Protein AF-A0A2U9IWL7-F1 (afdb_monomer)

Sequence (84 aa):
MGGVSVVVWRVVLGGVSVVVWRVVLGGVSVVVWRVVLGGVSVVVWRVVLGGVSVVVWRVVLGGVSIVRVISMMVISVVGSIIVS

Radius of gyration: 17.12 Å; Cα contacts (8 Å, |Δi|>4): 178; chains: 1; bounding box: 34×29×58 Å

Foldseek 3Di:
DWDKDKDWDWDDDDQKIWIWIWIDTDQKIKIWIWIGHDQKIKIWMWITHPQKIWIKIWIGHPNDIDIDTPDIDRRDPPDPPPPD

pLDDT: mean 79.81, std 12.88, range [42.66, 91.56]

Solvent-accessible surface area (backbone atoms only — not comparable to full-atom values): 4732 Å² total; per-residue (Å²): 134,77,64,75,48,78,49,80,48,76,51,75,56,96,72,32,40,39,38,39,40,39,40,38,45,85,72,31,40,39,38,39,40,35,41,34,45,90,69,34,38,40,37,37,41,35,43,32,48,87,45,34,38,39,34,34,40,34,42,33,48,88,90,46,74,49,78,42,79,75,46,76,46,80,53,73,80,75,74,86,79,71,87,127

Organism: NCBI:txid1293036

Secondary structure (DSSP, 8-state):
----EEEEEEEEETTEEEEEEEEEETTEEEEEEEEEETTEEEEEEEEEETTEEEEEEEEEETTEEEEEEEEEEE----------

Structure (mmCIF, N/CA/C/O backbone):
data_AF-A0A2U9IWL7-F1
#
_entry.id   AF-A0A2U9IWL7-F1
#
loop_
_atom_site.group_PDB
_atom_site.id
_atom_site.type_symbol
_atom_site.label_atom_id
_atom_site.label_alt_id
_atom_site.label_comp_id
_atom_site.label_asym_id
_atom_site.label_entity_id
_atom_site.label_seq_id
_atom_site.pdbx_PDB_ins_code
_atom_site.Cartn_x
_atom_site.Cartn_y
_atom_site.Cartn_z
_atom_site.occupancy
_atom_site.B_iso_or_equiv
_atom_site.auth_seq_id
_atom_site.auth_comp_id
_atom_site.auth_asym_id
_atom_site.auth_atom_id
_atom_site.pdbx_PDB_model_num
ATOM 1 N N . MET A 1 1 ? 7.551 12.057 -23.263 1.00 44.19 1 MET A N 1
ATOM 2 C CA . MET A 1 1 ? 6.594 12.631 -22.291 1.00 44.19 1 MET A CA 1
ATOM 3 C C . MET A 1 1 ? 6.105 11.501 -21.392 1.00 44.19 1 MET A C 1
ATOM 5 O O . MET A 1 1 ? 5.194 10.778 -21.771 1.00 44.19 1 MET A O 1
ATOM 9 N N . GLY A 1 2 ? 6.779 11.252 -20.268 1.00 60.41 2 GLY A N 1
ATOM 10 C CA . GLY A 1 2 ? 6.324 10.244 -19.308 1.00 60.41 2 GLY A CA 1
ATOM 11 C C . GLY A 1 2 ? 5.201 10.835 -18.467 1.00 60.41 2 GLY A C 1
ATOM 12 O O . GLY A 1 2 ? 5.475 11.616 -17.563 1.00 60.41 2 GLY A O 1
ATOM 13 N N . GLY A 1 3 ? 3.949 10.530 -18.803 1.00 69.75 3 GLY A N 1
ATOM 14 C CA . GLY A 1 3 ? 2.803 10.973 -18.011 1.00 69.75 3 GLY A CA 1
ATOM 15 C C . GLY A 1 3 ? 2.782 10.287 -16.645 1.00 69.75 3 GLY A C 1
ATOM 16 O O . GLY A 1 3 ? 3.090 9.098 -16.543 1.00 69.75 3 GLY A O 1
ATOM 17 N N . VAL A 1 4 ? 2.416 11.034 -15.603 1.00 81.38 4 VAL A N 1
ATOM 18 C CA . VAL A 1 4 ? 2.116 10.472 -14.282 1.00 81.38 4 VAL A CA 1
ATOM 19 C C . VAL A 1 4 ? 0.611 10.259 -14.206 1.00 81.38 4 VAL A C 1
ATOM 21 O O . VAL A 1 4 ? -0.150 11.198 -14.428 1.00 81.38 4 VAL A O 1
ATOM 24 N N . SER A 1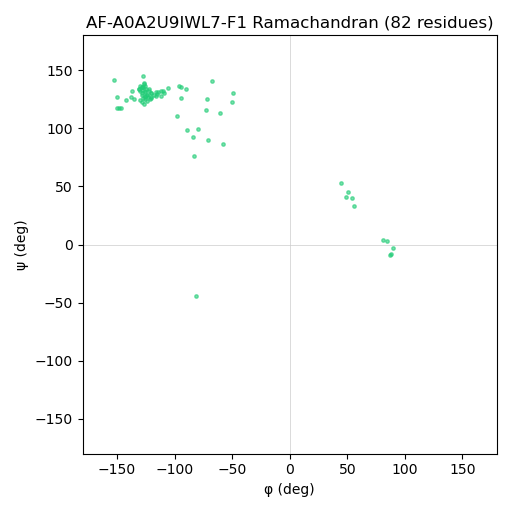 5 ? 0.173 9.044 -13.880 1.00 84.88 5 SER A N 1
ATOM 25 C CA . SER A 1 5 ? -1.231 8.779 -13.556 1.00 84.88 5 SER A CA 1
ATOM 26 C C . SER A 1 5 ? -1.355 8.437 -12.081 1.00 84.88 5 SER A C 1
ATOM 28 O O . SER A 1 5 ? -0.644 7.560 -11.585 1.00 84.88 5 SER A O 1
ATOM 30 N N . VAL A 1 6 ? -2.254 9.141 -11.393 1.00 86.12 6 VAL A N 1
ATOM 31 C CA . VAL A 1 6 ? -2.536 8.966 -9.969 1.00 86.12 6 VAL A CA 1
ATOM 32 C C . VAL A 1 6 ? -4.028 8.724 -9.796 1.00 86.12 6 VAL A C 1
ATOM 34 O O . VAL A 1 6 ? -4.844 9.519 -10.254 1.00 86.12 6 VAL A O 1
ATOM 37 N N . VAL A 1 7 ? -4.386 7.644 -9.105 1.00 87.75 7 VAL A N 1
ATOM 38 C CA . VAL A 1 7 ? -5.774 7.336 -8.745 1.00 87.75 7 VAL A CA 1
ATOM 39 C C . VAL A 1 7 ? -5.861 7.119 -7.242 1.00 87.75 7 VAL A C 1
ATOM 41 O O . VAL A 1 7 ? -5.109 6.318 -6.684 1.00 87.75 7 VAL A O 1
ATOM 44 N N . VAL A 1 8 ? -6.791 7.823 -6.594 1.00 88.31 8 VAL A N 1
ATOM 45 C CA . VAL A 1 8 ? -7.038 7.741 -5.149 1.00 88.31 8 VAL A CA 1
ATOM 46 C C . VAL A 1 8 ? -8.499 7.393 -4.919 1.00 88.31 8 VAL A C 1
ATOM 48 O O . VAL A 1 8 ? -9.380 8.079 -5.426 1.00 88.31 8 VAL A O 1
ATOM 51 N N . TRP A 1 9 ? -8.749 6.371 -4.110 1.00 88.62 9 TRP A N 1
ATOM 52 C CA . TRP A 1 9 ? -10.079 6.042 -3.611 1.00 88.62 9 TRP A CA 1
ATOM 53 C C . TRP A 1 9 ? -10.052 5.951 -2.097 1.00 88.62 9 TRP A C 1
ATOM 55 O O . TRP A 1 9 ? -9.124 5.392 -1.512 1.00 88.62 9 TRP A O 1
ATOM 65 N N . ARG A 1 10 ? -11.085 6.492 -1.455 1.00 88.62 10 ARG A N 1
ATOM 66 C CA . ARG A 1 10 ? -11.264 6.415 -0.009 1.00 88.62 10 ARG A CA 1
ATOM 67 C C . ARG A 1 10 ? -12.714 6.098 0.310 1.00 88.62 10 ARG A C 1
ATOM 69 O O . ARG A 1 10 ? -13.612 6.750 -0.206 1.00 88.62 10 ARG A O 1
ATOM 76 N N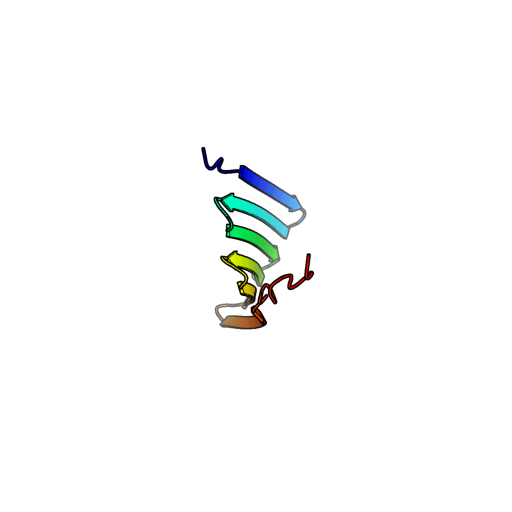 . VAL A 1 11 ? -12.919 5.128 1.192 1.00 87.81 11 VAL A N 1
ATOM 77 C CA . VAL A 1 11 ? -14.231 4.753 1.725 1.00 87.81 11 VAL A CA 1
ATOM 78 C C . VAL A 1 11 ? -14.136 4.727 3.243 1.00 87.81 11 VAL A C 1
ATOM 80 O O . VAL A 1 11 ? -13.164 4.210 3.794 1.00 87.81 11 VAL A O 1
ATOM 83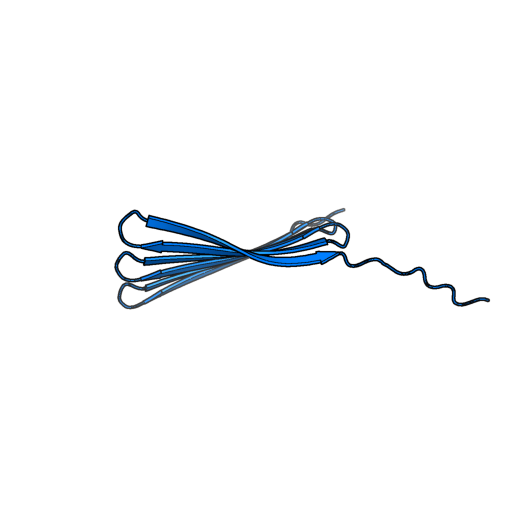 N N . VAL A 1 12 ? -15.132 5.291 3.921 1.00 84.94 12 VAL A N 1
ATOM 84 C CA . VAL A 1 12 ? -15.243 5.263 5.382 1.00 84.94 12 VAL A CA 1
ATOM 85 C C . VAL A 1 12 ? -16.649 4.802 5.738 1.00 84.94 12 VAL A C 1
ATOM 87 O O . VAL A 1 12 ? -17.619 5.395 5.273 1.00 84.94 12 VAL A O 1
ATOM 90 N N . LEU A 1 13 ? -16.765 3.741 6.534 1.00 79.94 13 LEU A N 1
ATOM 91 C CA . LEU A 1 13 ? -18.053 3.185 6.943 1.00 79.94 13 LEU A CA 1
ATOM 92 C C . LEU A 1 13 ? -17.930 2.534 8.322 1.00 79.94 13 LEU A C 1
ATOM 94 O O . LEU A 1 13 ? -17.050 1.705 8.524 1.00 79.94 13 LEU A O 1
ATOM 98 N N . GLY A 1 14 ? -18.789 2.915 9.274 1.00 69.62 14 GLY A N 1
ATOM 99 C CA . GLY A 1 14 ? -18.935 2.219 10.563 1.00 69.62 14 GLY A CA 1
ATOM 100 C C . GLY A 1 14 ? -17.632 1.951 11.334 1.00 69.62 14 GLY A C 1
ATOM 101 O O . GLY A 1 14 ? -17.422 0.837 11.797 1.00 69.62 14 GLY A O 1
ATOM 102 N N . GLY A 1 15 ? -16.727 2.934 11.434 1.00 77.25 15 GLY A N 1
ATOM 103 C CA . GLY A 1 15 ? -15.436 2.769 12.127 1.00 77.25 15 GLY A CA 1
ATOM 104 C C . GLY A 1 15 ? -14.337 2.083 11.302 1.00 77.25 15 GLY A C 1
ATOM 105 O O . GLY A 1 15 ? -13.234 1.865 11.808 1.00 77.25 15 GLY A O 1
ATOM 106 N N . VAL A 1 16 ? -14.616 1.785 10.031 1.00 82.56 16 VAL A N 1
ATOM 107 C CA . VAL A 1 16 ? -13.668 1.246 9.053 1.00 82.56 16 VAL A CA 1
ATOM 108 C C . VAL A 1 16 ? -13.274 2.335 8.061 1.00 82.56 16 VAL A C 1
ATOM 110 O O . VAL A 1 16 ? -14.136 3.037 7.537 1.00 82.56 16 VAL A O 1
ATOM 113 N N . SER A 1 17 ? -11.983 2.466 7.758 1.00 86.94 17 SER A N 1
ATOM 114 C CA . SER A 1 17 ? -11.481 3.332 6.684 1.00 86.94 17 SER A CA 1
ATOM 115 C C . SER A 1 17 ? -10.635 2.525 5.710 1.00 86.94 17 SER A C 1
ATOM 117 O O . SER A 1 17 ? -9.614 1.965 6.100 1.00 86.94 17 SER A O 1
ATOM 119 N N . VAL A 1 18 ? -11.001 2.544 4.432 1.00 86.81 18 VAL A N 1
ATOM 120 C CA . VAL A 1 18 ? -10.234 1.950 3.334 1.00 86.81 18 VAL A CA 1
ATOM 121 C C . VAL A 1 18 ? -9.685 3.055 2.440 1.00 86.81 18 VAL A C 1
ATOM 123 O O . VAL A 1 18 ? -10.414 3.967 2.055 1.00 86.81 18 VAL A O 1
ATOM 126 N N . VAL A 1 19 ? -8.400 2.986 2.107 1.00 88.88 19 VAL A N 1
ATOM 127 C CA . VAL A 1 19 ? -7.742 3.875 1.144 1.00 88.88 19 VAL A CA 1
ATOM 128 C C . VAL A 1 19 ? -7.014 3.028 0.119 1.00 88.88 19 VAL A C 1
ATOM 130 O O . VAL A 1 19 ? -6.234 2.147 0.476 1.00 88.88 19 VAL A O 1
ATOM 133 N N . VAL A 1 20 ? -7.239 3.331 -1.150 1.00 87.94 20 VAL A N 1
ATOM 134 C CA . VAL A 1 20 ? -6.538 2.727 -2.275 1.00 87.94 20 VAL A CA 1
ATOM 135 C C . VAL A 1 20 ? -5.844 3.825 -3.046 1.00 87.94 20 VAL A C 1
ATOM 137 O O . VAL A 1 20 ? -6.455 4.833 -3.396 1.00 87.94 20 VAL A O 1
ATOM 140 N N . TRP A 1 21 ? -4.569 3.617 -3.330 1.00 87.31 21 TRP A N 1
ATOM 141 C CA . TRP A 1 21 ? -3.784 4.524 -4.138 1.00 87.31 21 TRP A CA 1
ATOM 142 C C . TRP A 1 21 ? -3.038 3.756 -5.211 1.00 87.31 21 TRP A C 1
ATOM 144 O O . TRP A 1 21 ? -2.434 2.723 -4.925 1.00 8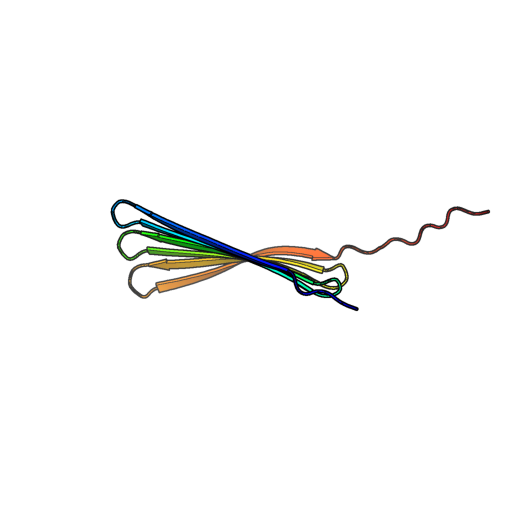7.31 21 TRP A O 1
ATOM 154 N N . ARG A 1 22 ? -3.074 4.250 -6.445 1.00 86.88 22 ARG A N 1
ATOM 155 C CA . ARG A 1 22 ? -2.280 3.717 -7.549 1.00 86.88 22 ARG A CA 1
ATOM 156 C C . ARG A 1 22 ? -1.520 4.851 -8.217 1.00 86.88 22 ARG A C 1
ATOM 158 O O . ARG A 1 22 ? -2.120 5.868 -8.555 1.00 86.88 22 ARG A O 1
ATOM 165 N N . VAL A 1 23 ? -0.233 4.623 -8.459 1.00 85.56 23 VAL A N 1
ATOM 166 C CA . VAL A 1 23 ? 0.624 5.500 -9.258 1.00 85.56 23 VAL A CA 1
ATOM 167 C C . VAL A 1 23 ? 1.327 4.717 -10.337 1.00 85.56 23 VAL A C 1
ATOM 169 O O . VAL A 1 23 ? 1.869 3.645 -10.074 1.00 85.56 23 VAL A O 1
ATOM 172 N N . VAL A 1 24 ? 1.333 5.279 -11.541 1.00 83.25 24 VAL A N 1
ATOM 173 C CA . VAL A 1 24 ? 2.083 4.758 -12.681 1.00 83.25 24 VAL A CA 1
ATOM 174 C C . VAL A 1 24 ? 2.968 5.867 -13.240 1.00 83.25 24 VAL A C 1
ATOM 176 O O . VAL A 1 24 ? 2.478 6.951 -13.558 1.00 83.25 24 VAL A O 1
ATOM 179 N N . LEU A 1 25 ? 4.268 5.587 -13.344 1.00 81.56 25 LEU A N 1
ATOM 180 C CA . LEU A 1 25 ? 5.287 6.497 -13.860 1.00 81.56 25 LEU A CA 1
ATOM 181 C C . LEU A 1 25 ? 6.370 5.699 -14.590 1.00 81.56 25 LEU A C 1
ATOM 183 O O . L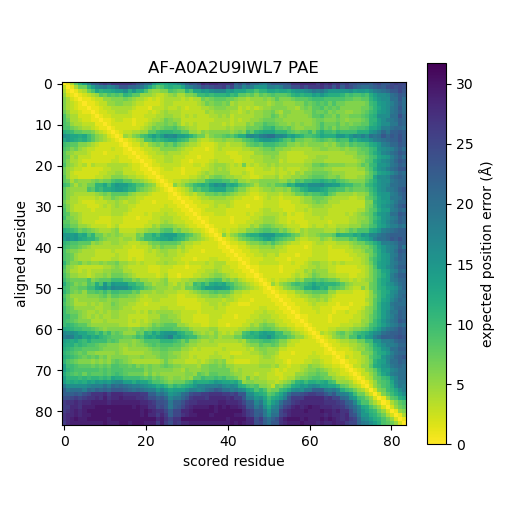EU A 1 25 ? 7.054 4.913 -13.952 1.00 81.56 25 LEU A O 1
ATOM 187 N N . GLY A 1 26 ? 6.555 5.915 -15.896 1.00 68.44 26 GLY A N 1
ATOM 188 C CA . GLY A 1 26 ?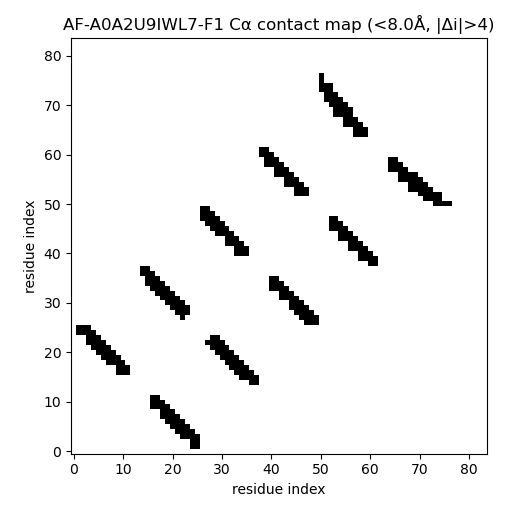 7.770 5.501 -16.621 1.00 68.44 26 GLY A CA 1
ATOM 189 C C . GLY A 1 26 ? 8.295 4.087 -16.315 1.00 68.44 26 GLY A C 1
ATOM 190 O O . GLY A 1 26 ? 9.454 3.942 -15.946 1.00 68.44 26 GLY A O 1
ATOM 191 N N . GLY A 1 27 ? 7.449 3.054 -16.424 1.00 72.44 27 GLY A N 1
ATOM 192 C CA . GLY A 1 27 ? 7.833 1.658 -16.139 1.00 72.44 27 GLY A CA 1
ATOM 193 C C . GLY A 1 27 ? 7.753 1.245 -14.662 1.00 72.44 27 GLY A C 1
ATOM 194 O O . GLY A 1 27 ? 8.079 0.108 -14.319 1.00 72.44 27 GLY A O 1
ATOM 195 N N . VAL A 1 28 ? 7.285 2.146 -13.798 1.00 78.69 28 VAL A N 1
ATOM 196 C CA . VAL A 1 28 ? 7.014 1.913 -12.379 1.00 78.69 28 VAL A CA 1
ATOM 197 C C . VAL A 1 28 ? 5.511 1.927 -12.128 1.00 78.69 28 VAL A C 1
ATOM 199 O O . VAL A 1 28 ? 4.812 2.844 -12.558 1.00 78.69 28 VAL A O 1
ATOM 202 N N . SER A 1 29 ? 5.007 0.933 -11.400 1.00 84.38 29 SER A N 1
ATOM 203 C CA . SER A 1 29 ? 3.627 0.889 -10.908 1.00 84.38 29 SER A CA 1
ATOM 204 C C . SER A 1 29 ? 3.619 0.610 -9.412 1.00 84.38 29 SER A C 1
ATOM 206 O O . SER A 1 29 ? 4.089 -0.436 -8.969 1.00 84.38 29 SER A O 1
ATOM 208 N N . VAL A 1 30 ? 3.012 1.503 -8.639 1.00 85.94 30 VAL A N 1
ATOM 209 C CA . VAL A 1 30 ? 2.812 1.351 -7.198 1.00 85.94 30 VAL A CA 1
ATOM 210 C C . VAL A 1 30 ? 1.323 1.273 -6.909 1.00 85.94 30 VAL A C 1
ATOM 212 O O . VAL A 1 30 ? 0.550 2.101 -7.383 1.00 85.94 30 VAL A O 1
ATOM 215 N N . VAL A 1 31 ? 0.913 0.286 -6.120 1.00 88.00 31 VAL A N 1
ATOM 216 C CA . VAL A 1 31 ? -0.453 0.160 -5.607 1.00 88.00 31 VAL A CA 1
ATOM 217 C C . VAL A 1 31 ? -0.383 -0.001 -4.100 1.00 88.00 31 VAL A C 1
ATOM 219 O O . VAL A 1 31 ? 0.284 -0.907 -3.613 1.00 88.00 31 VAL A O 1
ATOM 222 N N . VAL A 1 32 ? -1.094 0.846 -3.367 1.00 88.31 32 VAL A N 1
ATOM 223 C CA . VAL A 1 32 ? -1.200 0.800 -1.910 1.00 88.31 32 VAL A CA 1
ATOM 224 C C . VAL A 1 32 ? -2.661 0.625 -1.533 1.00 88.31 32 VAL A C 1
ATOM 226 O O . VAL A 1 32 ? -3.517 1.364 -2.004 1.00 88.31 32 VAL A O 1
ATOM 229 N N . TRP A 1 33 ? -2.934 -0.338 -0.666 1.00 88.62 33 TRP A N 1
ATOM 230 C CA . TRP A 1 33 ? -4.215 -0.540 -0.007 1.00 88.62 33 TRP A CA 1
ATOM 231 C C . TRP A 1 33 ? -4.006 -0.397 1.486 1.00 88.62 33 TRP A C 1
ATOM 233 O O . TRP A 1 33 ? -3.132 -1.043 2.055 1.00 88.62 33 TRP A O 1
ATOM 243 N N . ARG A 1 34 ? -4.807 0.435 2.133 1.00 88.38 34 ARG A N 1
ATOM 244 C CA . ARG A 1 34 ? -4.823 0.591 3.582 1.00 88.38 34 ARG A CA 1
ATOM 245 C C . ARG A 1 34 ? -6.233 0.351 4.084 1.00 88.38 34 ARG A C 1
ATOM 247 O O . ARG A 1 34 ? -7.167 0.924 3.541 1.00 88.38 34 ARG A O 1
ATOM 254 N N . VAL A 1 35 ? -6.365 -0.438 5.139 1.00 87.56 35 VAL A N 1
ATOM 255 C CA . VAL A 1 35 ? -7.611 -0.663 5.870 1.00 87.56 35 VAL A CA 1
ATOM 256 C C . VAL A 1 35 ? -7.351 -0.365 7.338 1.00 87.56 35 VAL A C 1
ATOM 258 O O . VAL A 1 35 ? -6.367 -0.838 7.895 1.00 87.56 35 VAL A O 1
ATOM 261 N N . VAL A 1 36 ? -8.215 0.419 7.969 1.00 86.44 36 VAL A N 1
ATOM 262 C CA . VAL A 1 36 ? -8.155 0.728 9.400 1.00 86.44 36 VAL A CA 1
ATOM 263 C C . VAL A 1 36 ? -9.482 0.334 10.023 1.00 86.44 36 VAL A C 1
ATOM 265 O O . VAL A 1 36 ? -10.516 0.736 9.499 1.00 86.44 36 VAL A O 1
ATOM 268 N N . LEU A 1 37 ? -9.456 -0.440 11.106 1.00 85.12 37 LEU A N 1
ATOM 269 C CA . LEU A 1 37 ? -10.642 -0.919 11.815 1.00 85.12 37 LEU A CA 1
ATOM 270 C C . LEU A 1 37 ? -10.328 -1.055 13.307 1.00 85.12 37 LEU A C 1
ATOM 272 O O . LEU A 1 37 ? -9.463 -1.844 13.672 1.00 85.12 37 LEU A O 1
ATOM 276 N N . GLY A 1 38 ? -11.009 -0.287 14.164 1.00 74.12 38 GLY A N 1
ATOM 277 C CA . GLY A 1 38 ? -11.008 -0.504 15.621 1.00 74.12 38 GLY A CA 1
ATOM 278 C C . GLY A 1 38 ? -9.628 -0.680 16.281 1.00 74.12 38 GLY A C 1
ATOM 279 O O . GLY A 1 38 ? -9.466 -1.561 17.115 1.00 74.12 38 GLY A O 1
ATOM 280 N N . GLY A 1 39 ? -8.619 0.108 15.884 1.00 75.69 39 GLY A N 1
ATOM 281 C CA . GLY A 1 39 ? -7.250 0.013 16.424 1.00 75.69 39 GLY A CA 1
ATOM 282 C C . GLY A 1 39 ? -6.308 -0.945 15.678 1.00 75.69 39 GLY A C 1
ATOM 283 O O . GLY A 1 39 ? -5.119 -1.001 15.994 1.00 75.69 39 GLY A O 1
ATOM 284 N N . VAL A 1 40 ? -6.807 -1.646 14.656 1.00 82.12 40 VAL A N 1
ATOM 285 C CA . VAL A 1 40 ? -6.012 -2.385 13.667 1.00 82.12 40 VAL A CA 1
ATOM 286 C C . VAL A 1 40 ? -5.803 -1.519 12.428 1.00 82.12 40 VAL A C 1
ATOM 288 O O . VAL A 1 40 ? -6.741 -0.905 11.921 1.00 82.12 40 VAL A O 1
ATOM 291 N N . SER A 1 41 ? -4.586 -1.508 11.894 1.00 87.06 41 SER A N 1
ATOM 292 C CA . SER A 1 41 ? -4.261 -0.930 10.589 1.00 87.06 41 SER A CA 1
ATOM 293 C C . SER A 1 41 ? -3.538 -1.963 9.739 1.00 87.06 41 SER A C 1
ATOM 295 O O . SER A 1 41 ? -2.478 -2.456 10.116 1.00 87.06 41 SER A O 1
ATOM 297 N N . VAL A 1 42 ? -4.102 -2.285 8.582 1.00 86.75 42 VAL A N 1
ATOM 298 C CA . VAL A 1 42 ? -3.522 -3.178 7.582 1.00 86.75 42 VAL A CA 1
ATOM 299 C C . VAL A 1 42 ? -3.101 -2.342 6.387 1.00 86.75 42 VAL A C 1
ATOM 301 O O . VAL A 1 42 ? -3.887 -1.547 5.875 1.00 86.75 42 VAL A O 1
ATOM 304 N N . VAL A 1 4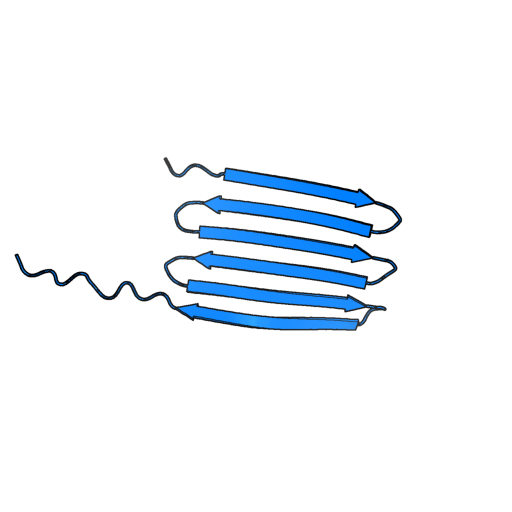3 ? -1.872 -2.522 5.918 1.00 89.44 43 VAL A N 1
ATOM 305 C CA . VAL A 1 43 ? -1.375 -1.899 4.695 1.00 89.44 43 VAL A CA 1
ATOM 306 C C . VAL A 1 43 ? -0.773 -2.959 3.793 1.00 89.44 43 VAL A C 1
ATOM 308 O O . VAL A 1 43 ? 0.090 -3.727 4.204 1.00 89.44 43 VAL A O 1
ATOM 311 N N . VAL A 1 44 ? -1.205 -2.974 2.542 1.00 87.94 44 VAL A N 1
ATOM 312 C CA . VAL A 1 44 ? -0.634 -3.794 1.481 1.00 87.94 44 VAL A CA 1
ATOM 313 C C . VAL A 1 44 ? -0.069 -2.852 0.445 1.00 87.94 44 VAL A C 1
ATOM 315 O O . VAL A 1 44 ? -0.778 -1.967 -0.029 1.00 87.94 44 VAL A O 1
ATOM 318 N N . TRP A 1 45 ? 1.187 -3.032 0.067 1.00 88.19 45 TRP A N 1
ATOM 319 C CA . TRP A 1 45 ? 1.753 -2.307 -1.059 1.00 88.19 45 TRP A CA 1
ATOM 320 C C . TRP A 1 45 ? 2.406 -3.258 -2.048 1.00 88.19 45 TRP A C 1
ATOM 322 O O . TRP A 1 45 ? 3.114 -4.199 -1.685 1.00 88.19 45 TRP A O 1
ATOM 332 N N . ARG A 1 46 ? 2.131 -3.000 -3.323 1.00 86.19 46 ARG A N 1
ATOM 333 C CA . ARG A 1 46 ? 2.739 -3.659 -4.467 1.00 86.19 46 ARG A CA 1
ATOM 334 C C . ARG A 1 46 ? 3.538 -2.626 -5.242 1.00 86.19 46 ARG A C 1
ATOM 336 O O . ARG A 1 46 ? 2.997 -1.578 -5.588 1.00 86.19 46 ARG A O 1
ATOM 343 N N . VAL A 1 47 ? 4.786 -2.946 -5.543 1.00 85.81 47 VAL A N 1
ATOM 344 C CA . VAL A 1 47 ? 5.666 -2.134 -6.386 1.00 85.81 47 VAL A CA 1
ATOM 345 C C . VAL A 1 47 ? 6.121 -2.989 -7.556 1.00 85.81 47 VAL A C 1
ATOM 347 O O . VAL A 1 47 ? 6.531 -4.130 -7.361 1.00 85.81 47 VAL A O 1
ATOM 350 N N . VAL A 1 48 ? 6.027 -2.448 -8.764 1.00 83.62 48 VAL A N 1
ATOM 351 C CA . VAL A 1 48 ? 6.581 -3.031 -9.986 1.00 83.62 48 VAL A CA 1
ATOM 352 C C . VAL A 1 48 ? 7.547 -2.017 -10.573 1.00 83.62 48 VAL A C 1
ATOM 354 O O . VAL A 1 48 ? 7.150 -0.871 -10.760 1.00 83.62 48 VAL A O 1
ATOM 357 N N . LEU A 1 49 ? 8.794 -2.410 -10.825 1.00 82.62 49 LEU A N 1
ATOM 358 C CA . LEU A 1 49 ? 9.850 -1.523 -11.307 1.00 82.62 49 LEU A CA 1
ATOM 359 C C . LEU A 1 49 ? 10.838 -2.321 -12.161 1.00 82.62 49 LEU A C 1
ATOM 361 O O . LEU A 1 49 ? 11.461 -3.251 -11.658 1.00 82.62 49 LEU A O 1
ATOM 365 N N . GLY A 1 50 ? 10.964 -1.981 -13.448 1.00 73.38 50 GLY A N 1
ATOM 366 C CA . GLY A 1 50 ? 12.022 -2.526 -14.315 1.00 73.38 50 GLY A CA 1
ATOM 367 C C . GLY A 1 50 ? 12.095 -4.058 -14.364 1.00 73.38 50 GLY A C 1
ATOM 368 O O . GLY A 1 50 ? 13.181 -4.619 -14.314 1.00 73.38 50 GLY A O 1
ATOM 369 N N . GLY A 1 51 ? 10.944 -4.737 -14.391 1.00 73.31 51 GLY A N 1
ATOM 370 C CA . GLY A 1 51 ? 10.867 -6.202 -14.373 1.00 73.31 51 GLY A CA 1
ATOM 371 C C . GLY A 1 51 ? 10.838 -6.820 -12.973 1.00 73.31 51 GLY A C 1
ATOM 372 O O . GLY A 1 51 ? 10.543 -7.994 -12.836 1.00 73.31 51 GLY A O 1
ATOM 373 N N . VAL A 1 52 ? 11.042 -6.076 -11.892 1.00 77.69 52 VAL A N 1
ATOM 374 C CA . VAL A 1 52 ? 10.869 -6.61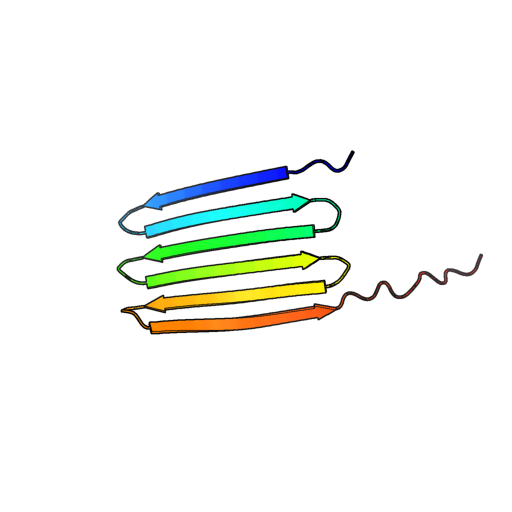3 -10.534 1.00 77.69 52 VAL A CA 1
ATOM 375 C C . VAL A 1 52 ? 9.465 -6.296 -10.036 1.00 77.69 52 VAL A C 1
ATOM 377 O O . VAL A 1 52 ? 8.999 -5.169 -10.182 1.00 77.69 52 VAL A O 1
ATOM 380 N N . SER A 1 53 ? 8.787 -7.266 -9.423 1.00 84.56 53 SER A N 1
ATOM 381 C CA . SER A 1 53 ? 7.542 -7.037 -8.689 1.00 84.56 53 SER A CA 1
ATOM 382 C C . SER A 1 53 ? 7.666 -7.504 -7.243 1.00 84.56 53 SER A C 1
ATOM 384 O O . SER A 1 53 ? 8.168 -8.591 -6.968 1.00 84.56 53 SER A O 1
ATOM 386 N N . VAL A 1 54 ? 7.218 -6.669 -6.311 1.00 86.50 54 VAL A N 1
ATOM 387 C CA . VAL A 1 54 ? 7.275 -6.926 -4.871 1.00 86.50 54 VAL A CA 1
ATOM 388 C C . VAL A 1 54 ? 5.907 -6.654 -4.268 1.00 86.50 54 VAL A C 1
ATOM 390 O O . VAL A 1 54 ? 5.299 -5.621 -4.546 1.00 86.50 54 VAL A O 1
ATOM 393 N N . VAL A 1 55 ? 5.433 -7.564 -3.421 1.00 88.75 55 VAL A N 1
ATOM 394 C CA . VAL A 1 55 ? 4.228 -7.403 -2.605 1.00 88.75 55 VAL A CA 1
ATOM 395 C C . VAL A 1 55 ? 4.620 -7.516 -1.144 1.00 88.75 55 VAL A C 1
ATOM 397 O O . VAL A 1 55 ? 5.202 -8.512 -0.717 1.00 88.75 55 VAL A O 1
ATOM 400 N N . VAL A 1 56 ? 4.260 -6.508 -0.364 1.00 89.25 56 VAL A N 1
ATOM 401 C CA . VAL A 1 56 ? 4.505 -6.461 1.074 1.00 89.25 56 VAL A CA 1
ATOM 402 C C . VAL A 1 56 ? 3.203 -6.157 1.784 1.00 89.25 56 VAL A C 1
ATOM 404 O O . VAL A 1 56 ? 2.358 -5.397 1.306 1.00 89.25 56 VAL A O 1
ATOM 407 N N . TRP A 1 57 ? 3.071 -6.759 2.951 1.00 91.12 57 TRP A N 1
ATOM 408 C CA . TRP A 1 57 ? 1.944 -6.615 3.840 1.00 91.12 57 TRP A CA 1
ATOM 409 C C . TRP A 1 57 ? 2.436 -6.200 5.215 1.00 91.12 57 TRP A C 1
ATOM 411 O O . TRP A 1 57 ? 3.436 -6.709 5.723 1.00 91.12 57 TRP A O 1
ATOM 421 N N . ARG A 1 58 ? 1.743 -5.241 5.806 1.00 89.69 58 ARG A N 1
ATOM 422 C CA . ARG A 1 58 ? 2.017 -4.706 7.129 1.00 89.69 58 ARG A CA 1
ATOM 423 C C . ARG A 1 58 ? 0.725 -4.699 7.924 1.00 89.69 58 ARG A C 1
ATOM 425 O O . ARG A 1 58 ? -0.294 -4.237 7.422 1.00 89.69 58 ARG A O 1
ATOM 432 N N . VAL A 1 59 ? 0.797 -5.126 9.176 1.00 89.38 59 VAL A N 1
ATOM 433 C CA . VAL A 1 59 ? -0.291 -4.976 10.144 1.00 89.38 59 VAL A CA 1
ATOM 434 C C . VAL A 1 59 ? 0.218 -4.306 11.395 1.00 89.38 59 VAL A C 1
ATOM 436 O O . VAL A 1 59 ? 1.317 -4.592 11.861 1.00 89.38 59 VAL A O 1
ATOM 439 N N . VAL A 1 60 ? -0.592 -3.402 11.922 1.00 88.06 60 VAL A N 1
ATOM 440 C CA . VAL A 1 60 ? -0.389 -2.746 13.203 1.00 88.06 60 VAL A CA 1
ATOM 441 C C . VAL A 1 60 ? -1.615 -3.017 14.062 1.00 88.06 60 VAL A C 1
ATOM 443 O O . VAL A 1 60 ? -2.731 -2.760 13.617 1.00 88.06 60 VAL A O 1
ATOM 446 N N . LEU A 1 61 ? -1.414 -3.526 15.273 1.00 87.56 61 LEU A N 1
ATOM 447 C CA . LEU A 1 61 ? -2.461 -3.761 16.266 1.00 87.56 61 LEU A CA 1
ATOM 448 C C . LEU A 1 61 ? -1.894 -3.426 17.647 1.00 87.56 61 LEU A C 1
ATOM 450 O O . LEU A 1 61 ? -0.867 -3.977 18.035 1.00 87.56 61 LEU A O 1
ATOM 454 N N . GLY A 1 62 ? -2.548 -2.524 18.382 1.00 78.81 62 GLY A N 1
ATOM 455 C CA . GLY A 1 62 ? -2.211 -2.257 19.789 1.00 78.81 62 GLY A CA 1
ATOM 456 C C . GLY A 1 62 ? -0.749 -1.857 20.044 1.00 78.81 62 GLY A C 1
ATOM 457 O O . GLY A 1 62 ? -0.185 -2.237 21.061 1.00 78.81 62 GLY A O 1
ATOM 458 N N . GLY A 1 63 ? -0.113 -1.144 19.109 1.00 79.38 63 GLY A N 1
ATOM 459 C CA . GLY A 1 63 ? 1.298 -0.737 19.208 1.00 79.38 63 GLY A CA 1
ATOM 460 C C . GLY A 1 63 ? 2.311 -1.759 18.675 1.00 79.38 63 GLY A C 1
ATOM 461 O O . GLY A 1 63 ? 3.477 -1.417 18.497 1.00 79.38 63 GLY A O 1
ATOM 462 N N . VAL A 1 64 ? 1.881 -2.977 18.336 1.00 85.25 64 VAL A N 1
ATOM 463 C CA . VAL A 1 64 ? 2.725 -3.987 17.683 1.00 85.25 64 VAL A CA 1
ATOM 464 C C . VAL A 1 64 ? 2.622 -3.836 16.172 1.00 85.25 64 VAL A C 1
ATOM 466 O O . VAL A 1 64 ? 1.521 -3.728 15.633 1.00 85.25 64 VAL A O 1
ATOM 469 N N . SER A 1 65 ? 3.761 -3.859 15.474 1.00 89.19 65 SER A N 1
ATOM 470 C CA . SER A 1 65 ? 3.814 -3.808 14.012 1.00 89.19 65 SER A CA 1
ATOM 471 C C . SER A 1 65 ? 4.497 -5.039 13.428 1.00 89.19 65 SER A C 1
ATOM 473 O O . SER A 1 65 ? 5.637 -5.339 13.774 1.00 89.19 65 SER A O 1
ATOM 475 N N . ILE A 1 66 ? 3.824 -5.703 12.495 1.00 89.69 66 ILE A N 1
ATOM 476 C CA . ILE A 1 66 ? 4.326 -6.860 11.754 1.00 89.69 66 ILE A CA 1
ATOM 477 C C . ILE A 1 66 ? 4.462 -6.449 10.293 1.00 89.69 66 ILE A C 1
ATOM 479 O O . ILE A 1 66 ? 3.534 -5.881 9.718 1.00 89.69 66 ILE A O 1
ATOM 483 N N . VAL A 1 67 ? 5.609 -6.742 9.684 1.00 91.56 67 VAL A N 1
ATOM 484 C CA . VAL A 1 67 ? 5.867 -6.500 8.259 1.00 91.56 67 VAL A CA 1
ATOM 485 C C . VAL A 1 67 ? 6.319 -7.800 7.624 1.00 91.56 67 VAL A C 1
ATOM 487 O O . VAL A 1 67 ? 7.200 -8.477 8.147 1.00 91.56 67 VAL A O 1
ATOM 490 N N . ARG A 1 68 ? 5.731 -8.139 6.479 1.00 91.38 68 ARG A N 1
ATOM 491 C CA . ARG A 1 68 ? 6.069 -9.339 5.726 1.00 91.38 68 ARG A CA 1
ATOM 492 C C . ARG A 1 68 ? 6.135 -9.040 4.238 1.00 91.38 68 ARG A C 1
ATOM 494 O O . ARG A 1 68 ? 5.177 -8.535 3.656 1.00 91.38 68 ARG A O 1
ATOM 501 N N . VAL A 1 69 ? 7.250 -9.406 3.611 1.00 88.81 69 VAL A N 1
ATOM 502 C CA . VAL A 1 69 ? 7.315 -9.547 2.153 1.00 88.81 69 VAL A CA 1
ATOM 503 C C . VAL A 1 69 ? 6.543 -10.815 1.802 1.00 88.81 69 VAL A C 1
ATOM 505 O O . VAL A 1 69 ? 6.889 -11.902 2.257 1.00 88.81 69 VAL A O 1
ATOM 508 N N . ILE A 1 70 ? 5.447 -10.663 1.062 1.00 89.00 70 ILE A N 1
ATOM 509 C CA . ILE A 1 70 ? 4.603 -11.785 0.639 1.00 89.00 70 ILE A CA 1
ATOM 510 C C . ILE A 1 70 ? 5.207 -12.450 -0.591 1.00 89.00 70 ILE A C 1
ATOM 512 O O . ILE A 1 70 ? 5.239 -13.671 -0.686 1.00 89.00 70 ILE A O 1
ATOM 516 N N . SER A 1 71 ? 5.652 -11.644 -1.549 1.00 87.19 71 SER A N 1
ATOM 517 C CA . SER A 1 71 ? 6.168 -12.141 -2.815 1.00 87.19 71 SER A CA 1
ATOM 518 C C . SER A 1 71 ? 7.165 -11.150 -3.389 1.00 87.19 71 SER A C 1
ATOM 520 O O . SER A 1 71 ? 6.968 -9.936 -3.300 1.00 87.19 71 SER A O 1
ATOM 522 N N . MET A 1 72 ? 8.224 -11.687 -3.978 1.00 87.56 72 MET A N 1
ATOM 523 C CA . MET A 1 72 ? 9.171 -10.958 -4.801 1.00 87.56 72 MET A CA 1
ATOM 524 C C . MET A 1 72 ? 9.431 -11.805 -6.041 1.00 87.56 72 MET A C 1
ATOM 526 O O . MET A 1 72 ? 9.774 -12.979 -5.929 1.00 87.56 72 MET A O 1
ATOM 530 N N . MET A 1 73 ? 9.230 -11.219 -7.214 1.00 84.75 73 MET A N 1
ATOM 531 C CA . MET A 1 73 ? 9.418 -11.884 -8.497 1.00 84.75 73 MET A CA 1
ATOM 532 C C . MET A 1 73 ? 10.289 -11.013 -9.392 1.00 84.75 73 MET A C 1
ATOM 534 O O . MET A 1 73 ? 10.033 -9.817 -9.536 1.00 84.75 73 MET A O 1
ATOM 538 N N . VAL A 1 74 ? 11.296 -11.632 -10.006 1.00 78.31 74 VAL A N 1
ATOM 539 C CA . VAL A 1 74 ? 12.099 -11.031 -11.071 1.00 78.31 74 VAL A CA 1
ATOM 540 C C . VAL A 1 74 ? 11.540 -11.534 -12.398 1.00 78.31 74 VAL A C 1
ATOM 542 O O . VAL A 1 74 ? 11.623 -12.716 -12.716 1.00 78.31 74 VAL A O 1
ATOM 545 N N . ILE A 1 75 ? 10.920 -10.634 -13.145 1.00 65.81 75 ILE A N 1
ATOM 546 C CA . ILE A 1 75 ? 10.435 -10.832 -14.506 1.00 65.81 75 ILE A CA 1
ATOM 547 C C . ILE A 1 75 ? 11.645 -10.581 -15.407 1.00 65.81 75 ILE A C 1
ATOM 549 O O . ILE A 1 75 ? 11.948 -9.439 -15.757 1.00 65.81 75 ILE A O 1
ATOM 553 N N . SER A 1 76 ? 12.384 -11.638 -15.741 1.00 60.19 76 SER A N 1
ATOM 554 C CA . SER A 1 76 ? 13.340 -11.563 -16.840 1.00 60.19 76 SER A CA 1
ATOM 555 C C . SER A 1 76 ? 12.551 -11.513 -18.146 1.00 60.19 76 SER A C 1
ATOM 557 O O . SER A 1 76 ? 11.720 -12.377 -18.426 1.00 60.19 76 SER A O 1
ATOM 559 N N . VAL A 1 77 ? 12.800 -10.492 -18.966 1.00 56.09 77 VAL A N 1
ATOM 560 C CA . VAL A 1 77 ? 12.450 -10.570 -20.386 1.00 56.09 77 VAL A CA 1
ATOM 561 C C . VAL A 1 77 ? 13.447 -11.558 -20.977 1.00 56.09 77 VAL A C 1
ATOM 563 O O . VAL A 1 77 ? 14.561 -11.182 -21.335 1.00 56.09 77 VAL A O 1
ATOM 566 N N . VAL A 1 78 ? 13.106 -12.848 -20.976 1.00 53.69 78 VAL A N 1
ATOM 567 C CA . VAL A 1 78 ? 13.848 -13.823 -21.776 1.00 53.69 78 VAL A CA 1
ATOM 568 C C . VAL A 1 78 ? 13.686 -13.347 -23.212 1.00 53.69 78 VAL A C 1
ATOM 570 O O . VAL A 1 78 ? 12.564 -13.253 -23.707 1.00 53.69 78 VAL A O 1
ATOM 573 N N . GLY A 1 79 ? 14.795 -12.911 -23.809 1.00 47.94 79 GLY A N 1
ATOM 574 C CA . GLY A 1 79 ? 14.809 -12.291 -25.122 1.00 47.94 79 GLY A CA 1
ATOM 575 C C . GLY A 1 79 ? 14.029 -13.133 -26.122 1.00 47.94 79 GLY A C 1
ATOM 576 O O . GLY A 1 79 ? 14.245 -14.339 -26.237 1.00 47.94 79 GLY A O 1
ATOM 577 N N . SER A 1 80 ? 13.127 -12.477 -26.843 1.00 48.09 80 SER A N 1
ATOM 578 C CA . SER A 1 80 ? 12.558 -12.987 -28.079 1.00 48.09 80 SER A CA 1
ATOM 579 C C . SER A 1 80 ? 13.697 -13.254 -29.066 1.00 48.09 80 SER A C 1
ATOM 581 O O . SER A 1 80 ? 14.034 -12.396 -29.873 1.00 48.09 80 SER A O 1
ATOM 583 N N . ILE A 1 81 ? 14.305 -14.438 -29.013 1.00 48.94 81 ILE A N 1
ATOM 584 C CA . ILE A 1 81 ? 14.978 -15.009 -30.177 1.00 48.94 81 ILE A CA 1
ATOM 585 C C . ILE A 1 81 ? 13.868 -15.676 -30.986 1.00 48.94 81 ILE A C 1
ATOM 587 O O . ILE A 1 81 ? 13.675 -16.887 -30.942 1.00 48.94 81 ILE A O 1
ATOM 591 N N . ILE A 1 82 ? 13.080 -14.856 -31.678 1.00 43.25 82 ILE A N 1
ATOM 592 C CA . ILE A 1 82 ? 12.417 -15.324 -32.888 1.00 43.25 82 ILE A CA 1
ATOM 593 C C . ILE A 1 82 ? 13.427 -15.019 -33.984 1.00 43.25 82 ILE A C 1
ATOM 595 O O . ILE A 1 82 ? 13.607 -13.870 -34.376 1.00 43.25 82 ILE A O 1
ATOM 599 N N . VAL A 1 83 ? 14.166 -16.061 -34.355 1.00 42.66 83 VAL A N 1
ATOM 600 C CA . VAL A 1 83 ? 15.022 -16.102 -35.538 1.00 42.66 83 VAL A CA 1
ATOM 601 C C . VAL A 1 83 ? 14.187 -15.638 -36.734 1.00 42.66 83 VAL A C 1
ATOM 603 O O . VAL A 1 83 ? 13.134 -16.218 -37.002 1.00 42.66 83 VAL A O 1
ATOM 606 N N . SER A 1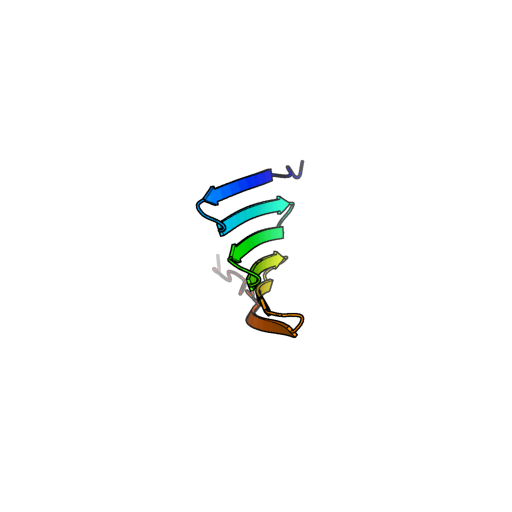 84 ? 14.643 -14.591 -37.417 1.00 48.34 84 SER A N 1
ATOM 607 C CA . SER A 1 84 ? 14.180 -14.180 -38.747 1.00 48.34 84 SER A CA 1
ATOM 608 C C . SER A 1 84 ? 15.343 -14.259 -39.714 1.00 48.34 84 SER A C 1
ATOM 610 O O . SER A 1 84 ? 16.408 -13.723 -39.325 1.00 48.34 84 SER A O 1
#

Nearest PDB structures (foldseek):
  7ufu-assembly1_B  TM=5.283E-01  e=1.753E+00  Bifidobacterium longum
  5z4g-assembly2_B  TM=3.891E-01  e=7.334E+00  Ramazzottius varieornatus
  8b6w-assembly1_A  TM=4.142E-01  e=6.540E+00  Pseudomonas monteilii

Mean predicted aligned error: 8.53 Å